Protein AF-A0A1Q7X0D9-F1 (afdb_monomer)

Nearest PDB structures (foldseek):
  6k2f-assembly1_B  TM=4.010E-01  e=4.392E+00  Entamoeba histolytica HM-1:IMSS
  8hbs-assembly1_A  TM=4.055E-01  e=7.844E+00  Aspergillus flavus NRRL3357
  6gnv-assembly1_A  TM=3.927E-01  e=5.227E+00  Leishmania major
  5me7-assembly1_A  TM=2.937E-01  e=7.402E+00  Cucumis melo

Radius of gyration: 27.96 Å; Cα contacts (8 Å, |Δi|>4): 160; chains: 1; bounding box: 67×36×70 Å

Sequence (125 aa):
MGAAPRHARPFVAIFVGMVVVCALTPLNLWPFSNWELFSRLRGPVESYWEATVEHHGRVVVDYTIGPHTACAPLLRSATVRFGPATDVRIYHVERLLSDRIGARATPPDRTLVATCTAKGVRAPS

Mean predicted aligned error: 14.94 Å

Structure (mmCIF, N/CA/C/O backbone):
data_AF-A0A1Q7X0D9-F1
#
_entry.id   AF-A0A1Q7X0D9-F1
#
loop_
_atom_site.group_PDB
_atom_site.id
_atom_site.type_symbol
_atom_site.label_atom_id
_atom_site.label_alt_id
_atom_site.label_comp_id
_atom_site.label_asym_id
_atom_site.label_entity_id
_atom_site.label_seq_id
_atom_site.pdbx_PDB_ins_code
_atom_site.Cartn_x
_atom_site.Cartn_y
_atom_site.Cartn_z
_atom_site.occupancy
_atom_site.B_iso_or_equiv
_atom_site.auth_seq_id
_atom_site.auth_comp_id
_atom_site.auth_asym_id
_atom_site.auth_atom_id
_atom_site.pdbx_PDB_model_num
ATOM 1 N N . MET A 1 1 ? 42.410 8.944 -47.462 1.00 46.16 1 MET A N 1
ATOM 2 C CA . MET A 1 1 ? 41.662 7.823 -46.852 1.00 46.16 1 MET A CA 1
ATOM 3 C C . MET A 1 1 ? 42.624 6.994 -46.014 1.00 46.16 1 MET A C 1
ATOM 5 O O . MET A 1 1 ? 43.572 6.463 -46.575 1.00 46.16 1 MET A O 1
ATOM 9 N N . GLY A 1 2 ? 42.448 6.934 -44.691 1.00 55.84 2 GLY A N 1
ATOM 10 C CA . GLY A 1 2 ? 43.293 6.094 -43.836 1.00 55.84 2 GLY A CA 1
ATOM 11 C C . GLY A 1 2 ? 43.036 4.616 -44.126 1.00 55.84 2 GLY A C 1
ATOM 12 O O . GLY A 1 2 ? 41.886 4.182 -44.107 1.00 55.84 2 GLY A O 1
ATOM 13 N N . ALA A 1 3 ? 44.084 3.855 -44.443 1.00 66.94 3 ALA A N 1
ATOM 14 C CA . ALA A 1 3 ? 43.970 2.413 -44.620 1.00 66.94 3 ALA A CA 1
ATOM 15 C C . ALA A 1 3 ? 43.496 1.786 -43.301 1.00 66.94 3 ALA A C 1
ATOM 17 O O . ALA A 1 3 ? 44.113 2.004 -42.257 1.00 66.94 3 ALA A O 1
ATOM 18 N N . ALA A 1 4 ? 42.394 1.031 -43.339 1.00 66.44 4 ALA A N 1
ATOM 19 C CA . ALA A 1 4 ? 41.900 0.333 -42.158 1.00 66.44 4 ALA A CA 1
ATOM 20 C C . ALA A 1 4 ? 43.014 -0.573 -41.593 1.00 66.44 4 ALA A C 1
ATOM 22 O O . ALA A 1 4 ? 43.678 -1.268 -42.375 1.00 66.44 4 ALA A O 1
ATOM 23 N N . PRO A 1 5 ? 43.236 -0.588 -40.264 1.00 75.25 5 PRO A N 1
ATOM 24 C CA . PRO A 1 5 ? 44.242 -1.443 -39.650 1.00 75.25 5 PRO A CA 1
ATOM 25 C C . PRO A 1 5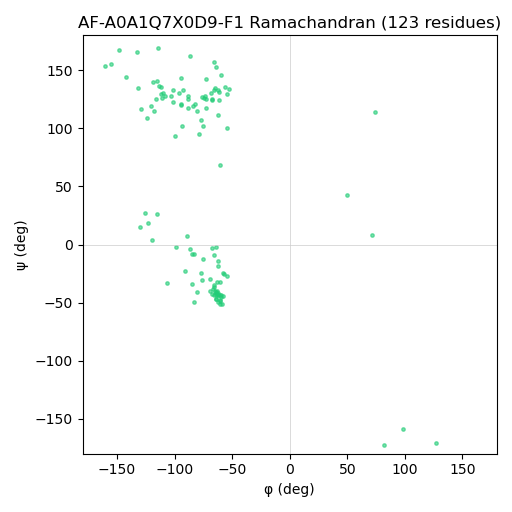 ? 44.030 -2.890 -40.091 1.00 75.25 5 PRO A C 1
ATOM 27 O O . PRO A 1 5 ? 42.907 -3.394 -40.071 1.00 75.25 5 PRO A O 1
ATOM 30 N N . ARG A 1 6 ? 45.105 -3.582 -40.478 1.00 77.75 6 ARG A N 1
ATOM 31 C CA . ARG A 1 6 ? 45.035 -4.957 -41.017 1.00 77.75 6 ARG A CA 1
ATOM 32 C C . ARG A 1 6 ? 44.357 -5.935 -40.041 1.00 77.75 6 ARG A C 1
ATOM 34 O O . ARG A 1 6 ? 43.740 -6.904 -40.468 1.00 77.75 6 ARG A O 1
ATOM 41 N N . HIS A 1 7 ? 44.406 -5.624 -38.745 1.00 77.12 7 HIS A N 1
ATOM 42 C CA . HIS A 1 7 ? 43.788 -6.386 -37.657 1.00 77.12 7 HIS A CA 1
ATOM 43 C C . HIS A 1 7 ? 42.309 -6.050 -37.395 1.00 77.12 7 HIS A C 1
ATOM 45 O O . HIS A 1 7 ? 41.652 -6.767 -36.646 1.00 77.12 7 HIS A O 1
ATOM 51 N N . ALA A 1 8 ? 41.748 -5.012 -38.024 1.00 82.38 8 ALA A N 1
ATOM 52 C CA . ALA A 1 8 ? 40.351 -4.629 -37.817 1.00 82.38 8 ALA A CA 1
ATOM 53 C C . ALA A 1 8 ? 39.381 -5.689 -38.361 1.00 82.38 8 ALA A C 1
ATOM 55 O O . ALA A 1 8 ? 38.421 -6.058 -37.695 1.00 82.38 8 ALA A O 1
ATOM 56 N N . ARG A 1 9 ? 39.659 -6.229 -39.554 1.00 83.00 9 ARG A N 1
ATOM 57 C CA . ARG A 1 9 ? 38.828 -7.271 -40.179 1.00 83.00 9 ARG A CA 1
ATOM 58 C C . ARG A 1 9 ? 38.724 -8.553 -39.340 1.00 83.00 9 ARG A C 1
ATOM 60 O O . ARG A 1 9 ? 37.595 -8.969 -39.090 1.00 83.00 9 ARG A O 1
ATOM 67 N N . PRO A 1 10 ? 39.829 -9.170 -38.875 1.00 89.62 10 PRO A N 1
ATOM 68 C CA . PRO A 1 10 ? 39.725 -10.364 -38.041 1.00 89.62 10 PRO A CA 1
ATOM 69 C C . PRO A 1 10 ? 39.081 -10.071 -36.682 1.00 89.62 10 PRO A C 1
ATOM 71 O O . PRO A 1 10 ? 38.285 -10.880 -36.221 1.00 89.62 10 PRO A O 1
ATOM 74 N N . PHE A 1 11 ? 39.336 -8.907 -36.073 1.00 88.12 11 PHE A N 1
ATOM 75 C CA . PHE A 1 11 ? 38.675 -8.519 -34.823 1.00 88.12 11 PHE A CA 1
ATOM 76 C C . PHE A 1 11 ? 37.152 -8.427 -34.979 1.00 88.12 11 PHE A C 1
ATOM 78 O O . PHE A 1 11 ? 36.415 -9.020 -34.196 1.00 88.12 11 PHE A O 1
ATOM 85 N N . VAL A 1 12 ? 36.676 -7.737 -36.023 1.00 89.75 12 VAL A N 1
ATOM 86 C CA . VAL A 1 12 ? 35.239 -7.617 -36.309 1.00 89.75 12 VAL A CA 1
ATOM 87 C C . VAL A 1 12 ? 34.630 -8.985 -36.604 1.00 89.75 12 VAL A C 1
ATOM 89 O O . VAL A 1 12 ? 33.555 -9.286 -36.098 1.00 89.75 12 VAL A O 1
ATOM 92 N N . ALA A 1 13 ? 35.318 -9.837 -37.368 1.00 92.56 13 ALA A N 1
ATOM 93 C CA . ALA A 1 13 ? 34.837 -11.183 -37.664 1.00 92.56 13 ALA A CA 1
ATOM 94 C C . ALA A 1 13 ? 34.697 -12.044 -36.395 1.00 92.56 13 ALA A C 1
ATOM 96 O O . ALA A 1 13 ? 33.675 -12.702 -36.222 1.00 92.56 13 ALA A O 1
ATOM 97 N N . ILE A 1 14 ? 35.680 -11.998 -35.487 1.00 93.38 14 ILE A N 1
ATOM 98 C CA . ILE A 1 14 ? 35.628 -12.704 -34.197 1.00 93.38 14 ILE A CA 1
ATOM 99 C C . ILE A 1 14 ? 34.493 -12.155 -33.330 1.00 93.38 14 ILE A C 1
ATOM 101 O O . ILE A 1 14 ? 33.703 -12.931 -32.798 1.00 93.38 14 ILE A O 1
ATOM 105 N N . PHE A 1 15 ? 34.380 -10.830 -33.220 1.00 86.94 15 PHE A N 1
ATOM 106 C CA . PHE A 1 15 ? 33.335 -10.178 -32.435 1.00 86.94 15 PHE A CA 1
ATOM 107 C C . PHE A 1 15 ? 31.938 -10.562 -32.937 1.00 86.94 15 PHE A C 1
ATOM 109 O O . PHE A 1 15 ? 31.113 -11.036 -32.162 1.00 86.94 15 PHE A O 1
ATOM 116 N N . VAL A 1 16 ? 31.686 -10.434 -34.243 1.00 90.81 16 VAL A N 1
ATOM 117 C CA . VAL A 1 16 ? 30.396 -10.795 -34.849 1.00 90.81 16 VAL A CA 1
ATOM 118 C C . VAL A 1 16 ? 30.124 -12.293 -34.713 1.00 90.81 16 VAL A C 1
ATOM 120 O O . VAL A 1 16 ? 29.011 -12.675 -34.359 1.00 90.81 16 VAL A O 1
ATOM 123 N N . GLY A 1 17 ? 31.130 -13.145 -34.931 1.00 90.69 17 GLY A N 1
ATOM 124 C CA . GLY A 1 17 ? 31.004 -14.590 -34.744 1.00 90.69 17 GLY A CA 1
ATOM 125 C C . GLY A 1 17 ? 30.595 -14.956 -33.316 1.00 90.69 17 GLY A C 1
ATOM 126 O O . GLY A 1 17 ? 29.673 -15.745 -33.128 1.00 90.69 17 GLY A O 1
ATOM 127 N N . MET A 1 18 ? 31.209 -14.323 -32.313 1.00 85.38 18 MET A N 1
ATOM 128 C CA . MET A 1 18 ? 30.847 -14.508 -30.907 1.00 85.38 18 MET A CA 1
ATOM 129 C C . MET A 1 18 ? 29.402 -14.069 -30.628 1.00 85.38 18 MET A C 1
ATOM 131 O O . MET A 1 18 ? 28.669 -14.806 -29.975 1.00 85.38 18 MET A O 1
ATOM 135 N N . VAL A 1 19 ? 28.959 -12.928 -31.173 1.00 81.94 19 VAL A N 1
ATOM 136 C CA . VAL A 1 19 ? 27.565 -12.459 -31.039 1.00 81.94 19 VAL A CA 1
ATOM 137 C C . VAL A 1 19 ? 26.573 -13.465 -31.628 1.00 81.94 19 VAL A C 1
ATOM 139 O O . VAL A 1 19 ? 25.575 -13.787 -30.985 1.00 81.94 19 VAL A O 1
ATOM 142 N N . VAL A 1 20 ? 26.852 -13.994 -32.823 1.00 84.12 20 VAL A N 1
ATOM 143 C CA . VAL A 1 20 ? 25.990 -14.984 -33.488 1.00 84.12 20 VAL A CA 1
ATOM 144 C C . VAL A 1 20 ? 25.927 -16.286 -32.691 1.00 84.12 20 VAL A C 1
ATOM 146 O O . VAL A 1 20 ? 24.840 -16.821 -32.490 1.00 84.12 20 VAL A O 1
ATOM 149 N N . VAL A 1 21 ? 27.062 -16.777 -32.186 1.00 82.69 21 VAL A N 1
ATOM 150 C CA . VAL A 1 21 ? 27.096 -17.977 -31.335 1.00 82.69 21 VAL A CA 1
ATOM 151 C C . VAL A 1 21 ? 26.266 -17.763 -30.070 1.00 82.69 21 VAL A C 1
ATOM 153 O O . VAL A 1 21 ? 25.414 -18.596 -29.778 1.00 82.69 21 VAL A O 1
ATOM 156 N N . CYS A 1 22 ? 26.434 -16.633 -29.373 1.00 73.19 22 CYS A N 1
ATOM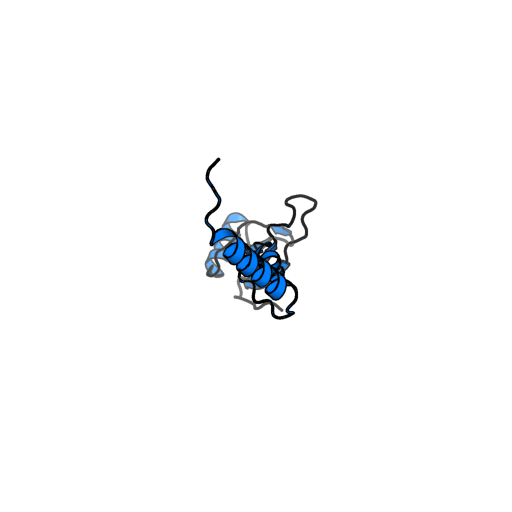 157 C CA . CYS A 1 22 ? 25.648 -16.309 -28.179 1.00 73.19 22 CYS A CA 1
ATOM 158 C C . CYS A 1 22 ? 24.138 -16.209 -28.453 1.00 73.19 22 CYS A C 1
ATOM 160 O O . CYS A 1 22 ? 23.351 -16.536 -27.570 1.00 73.19 22 CYS A O 1
ATOM 162 N N . ALA A 1 23 ? 23.729 -15.768 -29.648 1.00 68.81 23 ALA A N 1
ATOM 163 C CA . ALA A 1 23 ? 22.321 -15.685 -30.039 1.00 68.81 23 ALA A CA 1
ATOM 164 C C . ALA A 1 23 ? 21.705 -17.052 -30.387 1.00 68.81 23 ALA A C 1
ATOM 166 O O . ALA A 1 23 ? 20.505 -17.250 -30.207 1.00 68.81 23 ALA A O 1
ATOM 167 N N . LEU A 1 24 ? 22.509 -17.983 -30.909 1.00 74.12 24 LEU A N 1
ATOM 168 C CA . LEU A 1 24 ? 22.050 -19.306 -31.343 1.00 74.12 24 LEU A CA 1
ATOM 169 C C . LEU A 1 24 ? 22.141 -20.364 -30.240 1.00 74.12 24 LEU A C 1
ATOM 171 O O . LEU A 1 24 ? 21.436 -21.372 -30.297 1.00 74.12 24 LEU A O 1
ATOM 175 N N . THR A 1 25 ? 22.993 -20.166 -29.232 1.00 70.62 25 THR A N 1
ATOM 176 C CA . THR A 1 25 ? 23.038 -21.057 -28.074 1.00 70.62 25 THR A CA 1
ATOM 177 C C . THR A 1 25 ? 21.857 -20.776 -27.138 1.00 70.62 25 THR A C 1
ATOM 179 O O . THR A 1 25 ? 21.724 -19.649 -26.670 1.00 70.62 25 THR A O 1
ATOM 182 N N . PRO A 1 26 ? 21.047 -21.783 -26.760 1.00 58.38 26 PRO A N 1
ATOM 183 C CA . PRO A 1 26 ? 19.938 -21.631 -25.804 1.00 58.38 26 PRO A CA 1
ATOM 184 C C . PRO A 1 26 ? 20.403 -21.324 -24.368 1.00 58.38 26 PRO A C 1
ATOM 186 O O . PRO A 1 26 ? 19.595 -21.119 -23.463 1.00 58.38 26 PRO A O 1
ATOM 189 N N . LEU A 1 27 ? 21.718 -21.289 -24.149 1.00 58.91 27 LEU A N 1
ATOM 190 C CA . LEU A 1 27 ? 22.333 -20.748 -22.951 1.00 58.91 27 LEU A CA 1
ATOM 191 C C . LEU A 1 27 ? 22.265 -19.220 -23.056 1.00 58.91 27 LEU A C 1
ATOM 193 O O . LEU A 1 27 ? 23.056 -18.621 -23.780 1.00 58.91 27 LEU A O 1
ATOM 197 N N . ASN A 1 28 ? 21.319 -18.603 -22.341 1.00 55.00 28 ASN A N 1
ATOM 198 C CA . ASN A 1 28 ? 21.195 -17.151 -22.151 1.00 55.00 28 ASN A CA 1
ATOM 199 C C . ASN A 1 28 ? 22.447 -16.570 -21.454 1.00 55.00 28 ASN A C 1
ATOM 201 O O . ASN A 1 28 ? 22.400 -16.146 -20.303 1.00 55.00 28 ASN A O 1
ATOM 205 N N . LEU A 1 29 ? 23.592 -16.569 -22.137 1.00 56.19 29 LEU A N 1
ATOM 206 C CA . LEU A 1 29 ? 24.883 -16.098 -21.632 1.00 56.19 29 LEU A CA 1
ATOM 207 C C . LEU A 1 29 ? 25.100 -14.598 -21.892 1.00 56.19 29 LEU A C 1
ATOM 209 O O . LEU A 1 29 ? 26.192 -14.076 -21.681 1.00 56.19 29 LEU A O 1
ATOM 213 N N . TRP A 1 30 ? 24.074 -13.899 -22.386 1.00 58.41 30 TRP A N 1
ATOM 214 C CA . TRP A 1 30 ? 24.129 -12.467 -22.644 1.00 58.41 30 TRP A CA 1
ATOM 215 C C . TRP A 1 30 ? 23.825 -11.688 -21.354 1.00 58.41 30 TRP A C 1
ATOM 217 O O . TRP A 1 30 ? 22.706 -11.793 -20.843 1.00 58.41 30 TRP A O 1
ATOM 227 N N . PRO A 1 31 ? 24.746 -10.852 -20.839 1.00 53.66 31 PRO A N 1
ATOM 228 C CA . PRO A 1 31 ? 24.586 -10.194 -19.536 1.00 53.66 31 PRO A CA 1
ATOM 229 C C . PRO A 1 31 ? 23.432 -9.173 -19.481 1.00 53.66 31 PRO A C 1
ATOM 231 O O . PRO A 1 31 ? 23.080 -8.706 -18.403 1.00 53.66 31 PRO A O 1
ATOM 234 N N . PHE A 1 32 ? 22.812 -8.847 -20.623 1.00 50.78 32 PHE A N 1
ATOM 235 C CA . PHE A 1 32 ? 21.758 -7.832 -20.743 1.00 50.78 32 PHE A CA 1
ATOM 236 C C . PHE A 1 32 ? 20.494 -8.293 -21.497 1.00 50.78 32 PHE A C 1
ATOM 238 O O . PHE A 1 32 ? 19.719 -7.447 -21.923 1.00 50.78 32 PHE A O 1
ATOM 245 N N . SER A 1 33 ? 20.266 -9.596 -21.719 1.00 53.22 33 SER A N 1
ATOM 246 C CA . SER A 1 33 ? 19.135 -10.079 -22.549 1.00 53.22 33 SER A CA 1
ATOM 247 C C . SER A 1 33 ? 18.236 -11.092 -21.842 1.00 53.22 33 SER A C 1
ATOM 249 O O . SER A 1 33 ? 17.563 -11.887 -22.498 1.00 53.22 33 SER A O 1
ATOM 251 N N . ASN A 1 34 ? 18.146 -11.061 -20.512 1.00 52.53 34 ASN A N 1
ATOM 252 C CA . ASN A 1 34 ? 16.969 -11.663 -19.905 1.00 52.53 34 ASN A CA 1
ATOM 253 C C . ASN A 1 34 ? 15.824 -10.653 -20.053 1.00 52.53 34 ASN A C 1
ATOM 255 O O . ASN A 1 34 ? 15.703 -9.716 -19.266 1.00 52.53 34 ASN A O 1
ATOM 259 N N . TRP A 1 35 ? 15.012 -10.792 -21.102 1.00 54.50 35 TRP A N 1
ATOM 260 C CA . TRP A 1 35 ? 13.792 -9.991 -21.267 1.00 54.50 35 TRP A CA 1
ATOM 261 C C . TRP A 1 35 ? 12.880 -10.096 -20.033 1.00 54.50 35 TRP A C 1
ATOM 263 O O . TRP A 1 35 ? 12.195 -9.129 -19.701 1.00 54.50 35 TRP A O 1
ATOM 273 N N . GLU A 1 36 ? 12.954 -11.212 -19.297 1.00 54.75 36 GLU A N 1
ATOM 274 C CA . GLU A 1 36 ? 12.296 -11.372 -17.998 1.00 54.75 36 GLU A CA 1
ATOM 275 C C . GLU A 1 36 ? 12.812 -10.415 -16.913 1.00 54.75 36 GLU A C 1
ATOM 277 O O . GLU A 1 36 ? 12.035 -9.995 -16.058 1.00 54.75 36 GLU A O 1
ATOM 282 N N . LEU A 1 37 ? 14.096 -10.029 -16.932 1.00 51.69 37 LEU A N 1
ATOM 283 C CA . LEU A 1 37 ? 14.639 -9.076 -15.954 1.00 51.69 37 LEU A CA 1
ATOM 284 C C . LEU A 1 37 ? 14.072 -7.671 -16.189 1.00 51.69 37 LEU A C 1
ATOM 286 O O . LEU A 1 37 ? 13.701 -6.997 -15.233 1.00 51.69 37 LEU A O 1
ATOM 290 N N . PHE A 1 38 ? 13.927 -7.239 -17.445 1.00 51.72 38 PHE A N 1
ATOM 291 C CA . PHE A 1 38 ? 13.356 -5.923 -17.753 1.00 51.72 38 PHE A CA 1
ATOM 292 C C . PHE A 1 38 ? 11.832 -5.870 -17.627 1.00 51.72 38 PHE A C 1
ATOM 294 O O . PHE A 1 38 ? 11.296 -4.786 -17.410 1.00 51.72 38 PHE A O 1
ATOM 301 N N . SER A 1 39 ? 11.120 -6.993 -17.760 1.00 54.00 39 SER A N 1
ATOM 302 C CA . SER A 1 39 ? 9.671 -7.032 -17.534 1.00 54.00 39 SER A CA 1
ATOM 303 C C . SER A 1 39 ? 9.326 -7.108 -16.047 1.00 54.00 39 SER A C 1
ATOM 305 O O . SER A 1 39 ? 8.449 -6.370 -15.603 1.00 54.00 39 SER A O 1
ATOM 307 N N . ARG A 1 40 ? 10.059 -7.902 -15.251 1.00 55.19 40 ARG A N 1
ATOM 308 C CA . ARG A 1 40 ? 9.833 -7.989 -13.796 1.00 55.19 40 ARG A CA 1
ATOM 309 C C . ARG A 1 40 ? 10.214 -6.715 -13.045 1.00 55.19 40 ARG A C 1
ATOM 311 O O . ARG A 1 40 ? 9.584 -6.405 -12.044 1.00 55.19 40 ARG A O 1
ATOM 318 N N . LEU A 1 41 ? 11.194 -5.951 -13.531 1.00 52.38 41 LEU A N 1
ATOM 319 C CA . LEU A 1 41 ? 11.626 -4.701 -12.887 1.00 52.38 41 LEU A CA 1
ATOM 320 C C . LEU A 1 41 ? 10.823 -3.454 -13.312 1.00 52.38 41 LEU A C 1
ATOM 322 O O . LEU A 1 41 ? 11.084 -2.371 -12.795 1.00 52.38 41 LEU A O 1
ATOM 326 N N . ARG A 1 42 ? 9.871 -3.557 -14.256 1.00 55.69 42 ARG A N 1
ATOM 327 C CA . ARG A 1 42 ? 9.159 -2.388 -14.825 1.00 55.69 42 ARG A CA 1
ATOM 328 C C . ARG A 1 42 ? 7.779 -2.092 -14.249 1.00 55.69 42 ARG A C 1
ATOM 330 O O . ARG A 1 42 ? 7.189 -1.086 -14.633 1.00 55.69 42 ARG A O 1
ATOM 337 N N . GLY A 1 43 ? 7.274 -2.899 -13.329 1.00 55.09 43 GLY A N 1
ATOM 338 C CA . GLY A 1 43 ? 6.168 -2.472 -12.482 1.00 55.09 43 GLY A CA 1
ATOM 339 C C . GLY A 1 43 ? 6.746 -2.046 -11.148 1.00 55.09 43 GLY A C 1
ATOM 340 O O . GLY A 1 43 ? 6.946 -2.929 -10.319 1.00 55.09 43 GLY A O 1
ATOM 341 N N . PRO A 1 44 ? 7.067 -0.761 -10.908 1.00 64.81 44 PRO A N 1
ATOM 342 C CA . PRO A 1 44 ? 7.349 -0.368 -9.547 1.00 64.81 44 PRO A CA 1
ATOM 343 C C . PRO A 1 44 ? 6.045 -0.609 -8.771 1.00 64.81 44 PRO A C 1
ATOM 345 O O . PRO A 1 44 ? 4.997 -0.042 -9.078 1.00 64.81 44 PRO A O 1
ATOM 348 N N . VAL A 1 45 ? 6.074 -1.600 -7.884 1.00 73.38 45 VAL A N 1
ATOM 349 C CA . VAL A 1 45 ? 4.987 -1.857 -6.946 1.00 73.38 45 VAL A CA 1
ATOM 350 C C . VAL A 1 45 ? 5.219 -0.894 -5.799 1.00 73.38 45 VAL A C 1
ATOM 352 O O . VAL A 1 45 ? 6.290 -0.883 -5.192 1.00 73.38 45 VAL A O 1
ATOM 355 N N . GLU A 1 46 ? 4.242 -0.042 -5.547 1.00 78.81 46 GLU A N 1
ATOM 356 C CA . GLU A 1 46 ? 4.224 0.817 -4.380 1.00 78.81 46 GLU A CA 1
ATOM 357 C C . GLU A 1 46 ? 3.545 0.048 -3.245 1.00 78.81 46 GLU A C 1
ATOM 359 O O . GLU A 1 46 ? 2.380 -0.340 -3.355 1.00 78.81 46 GLU A O 1
ATOM 364 N N . SER A 1 47 ? 4.29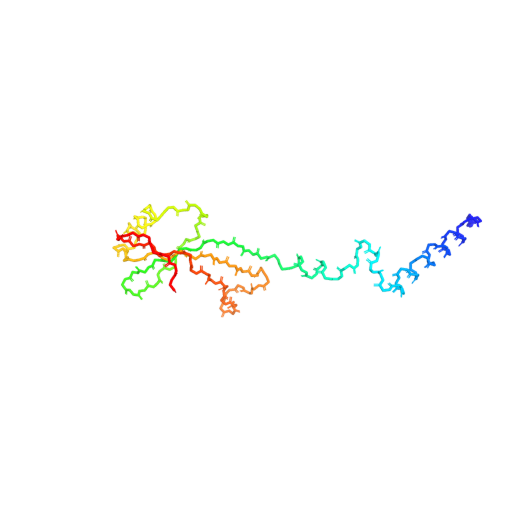8 -0.211 -2.174 1.00 84.19 47 SER A N 1
ATOM 365 C CA . SER A 1 47 ? 3.789 -0.809 -0.940 1.00 84.19 47 SER A CA 1
ATOM 366 C C . SER A 1 47 ? 3.591 0.283 0.099 1.00 84.19 47 SER A C 1
ATOM 368 O O . SER A 1 47 ? 4.545 0.987 0.452 1.00 84.19 47 SER A O 1
ATOM 370 N N . TYR A 1 48 ? 2.381 0.417 0.618 1.00 83.56 48 TYR A N 1
ATOM 371 C CA . TYR A 1 48 ? 2.084 1.415 1.633 1.00 83.56 48 TYR A CA 1
ATOM 372 C C . TYR A 1 48 ? 0.993 0.924 2.583 1.00 83.56 48 TYR A C 1
ATOM 374 O O . TYR A 1 48 ? 0.345 -0.097 2.357 1.00 83.56 48 TYR A O 1
ATOM 382 N N . TRP A 1 49 ? 0.825 1.630 3.697 1.00 84.94 49 TRP A N 1
ATOM 383 C CA . TRP A 1 49 ? -0.125 1.249 4.734 1.00 84.94 49 TRP A CA 1
ATOM 384 C C . TRP A 1 49 ? -1.278 2.239 4.767 1.00 84.94 49 TRP A C 1
ATOM 386 O O . TRP A 1 49 ? -1.056 3.446 4.849 1.00 84.94 49 TRP A O 1
ATOM 396 N N . GLU A 1 50 ? -2.505 1.732 4.750 1.00 86.12 50 GLU A N 1
ATOM 397 C CA . GLU A 1 50 ? -3.724 2.533 4.878 1.00 86.12 50 GLU A CA 1
ATOM 398 C C . GLU A 1 50 ? -4.442 2.165 6.174 1.00 86.12 50 GLU A C 1
ATOM 400 O O . GLU A 1 50 ? -4.529 0.992 6.544 1.00 86.12 50 GLU A O 1
ATOM 405 N N . ALA A 1 51 ? -5.003 3.163 6.855 1.00 84.94 51 ALA A N 1
ATOM 406 C CA . ALA A 1 51 ? -5.987 2.922 7.898 1.00 84.94 51 ALA A CA 1
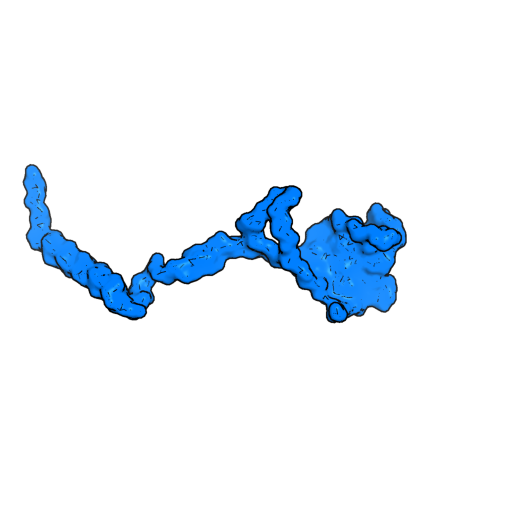ATOM 407 C C . ALA A 1 51 ? -7.351 3.429 7.440 1.00 84.94 51 ALA A C 1
ATOM 409 O O . ALA A 1 51 ? -7.480 4.537 6.930 1.00 84.94 51 ALA A O 1
ATOM 410 N N . THR A 1 52 ? -8.391 2.632 7.658 1.00 85.19 52 THR A N 1
ATOM 411 C CA . THR A 1 52 ? -9.768 3.074 7.450 1.00 85.19 52 THR A CA 1
ATOM 412 C C . THR A 1 52 ? -10.476 3.161 8.784 1.00 85.19 52 THR A C 1
ATOM 414 O O . THR A 1 52 ? -10.473 2.190 9.549 1.00 85.19 52 THR A O 1
ATOM 417 N N . VAL A 1 53 ? -11.121 4.293 9.041 1.00 83.44 53 VAL A N 1
ATOM 418 C CA . VAL A 1 53 ? -11.974 4.453 10.216 1.00 83.44 53 VAL A CA 1
ATOM 419 C C . VAL A 1 53 ? -13.407 4.182 9.833 1.00 83.44 53 VAL A C 1
ATOM 421 O O . VAL A 1 53 ? -13.925 4.747 8.870 1.00 83.44 53 VAL A O 1
ATOM 424 N N . GLU A 1 54 ? -14.055 3.336 10.618 1.00 79.69 54 GLU A N 1
ATOM 425 C CA . GLU A 1 54 ? -15.489 3.147 10.533 1.00 79.69 54 GLU A CA 1
ATOM 426 C C . GLU A 1 54 ? -16.176 4.050 11.565 1.00 79.69 54 GLU A C 1
ATOM 428 O O . GLU A 1 54 ? -15.914 3.983 12.771 1.00 79.69 54 GLU A O 1
ATOM 433 N N . HIS A 1 55 ? -17.047 4.933 11.078 1.00 71.06 55 HIS A N 1
ATOM 434 C CA . HIS A 1 55 ? -17.868 5.806 11.907 1.00 71.06 55 HIS A CA 1
ATOM 435 C C . HIS A 1 55 ? -19.329 5.692 11.463 1.00 71.06 55 HIS A C 1
ATOM 437 O O . HIS A 1 55 ? -19.665 6.006 10.323 1.00 71.06 55 HIS A O 1
ATOM 443 N N . HIS A 1 56 ? -20.201 5.197 12.349 1.00 67.31 56 HIS A N 1
ATOM 444 C CA . HIS A 1 56 ? -21.626 4.953 12.065 1.00 67.31 56 HIS A CA 1
ATOM 445 C C . HIS A 1 56 ? -21.888 4.162 10.763 1.00 67.31 56 HIS A C 1
ATOM 447 O O . HIS A 1 56 ? -22.772 4.510 9.981 1.00 67.31 56 HIS A O 1
ATOM 453 N N . GLY A 1 57 ? -21.101 3.111 10.503 1.00 67.50 57 GLY A N 1
ATOM 454 C CA . GLY A 1 57 ? -21.238 2.279 9.300 1.00 67.50 57 GLY A CA 1
ATOM 455 C C . GLY A 1 57 ? -20.786 2.959 8.002 1.00 67.50 57 GLY A C 1
ATOM 456 O O . GLY A 1 57 ? -20.989 2.416 6.917 1.00 67.50 57 GLY A O 1
ATOM 457 N N . ARG A 1 58 ? -20.171 4.146 8.085 1.00 65.50 58 ARG A N 1
ATOM 458 C CA . ARG A 1 58 ? -19.473 4.779 6.965 1.00 65.50 58 ARG A CA 1
ATOM 459 C C . ARG A 1 58 ? -17.974 4.621 7.143 1.00 65.50 58 ARG A C 1
ATOM 461 O O . ARG A 1 58 ? -17.414 4.990 8.175 1.00 65.50 58 ARG A O 1
ATOM 468 N N . VAL A 1 59 ? -17.333 4.108 6.100 1.00 70.88 59 VAL A N 1
ATOM 469 C CA . VAL A 1 59 ? -15.878 4.095 5.989 1.00 70.88 59 VAL A CA 1
ATOM 470 C C . VAL A 1 59 ? -15.436 5.503 5.604 1.00 70.88 59 VAL A C 1
ATOM 472 O O . VAL A 1 59 ? -15.655 5.942 4.475 1.00 70.88 59 VAL A O 1
ATOM 475 N N . VAL A 1 60 ? -14.848 6.224 6.556 1.00 67.19 60 VAL A N 1
ATOM 476 C CA . VAL A 1 60 ? -14.214 7.518 6.309 1.00 67.19 60 VAL A CA 1
ATOM 477 C C . VAL A 1 60 ? -12.738 7.226 6.064 1.00 67.19 60 VAL A C 1
ATOM 479 O O . VAL A 1 60 ? -11.990 6.886 6.981 1.00 67.19 60 VAL A O 1
ATOM 482 N N . VAL A 1 61 ? -12.354 7.241 4.788 1.00 67.50 61 VAL A N 1
ATOM 483 C CA . VAL A 1 61 ? -10.973 7.013 4.360 1.00 67.50 61 VAL A CA 1
ATOM 484 C C . VAL A 1 61 ? -10.213 8.312 4.541 1.00 67.50 61 VAL A C 1
ATOM 486 O O . VAL A 1 61 ? -10.494 9.288 3.853 1.00 67.50 61 VAL A O 1
ATOM 489 N N . ASP A 1 62 ? -9.243 8.313 5.437 1.00 67.56 62 ASP A N 1
ATOM 490 C CA . ASP A 1 62 ? -8.148 9.266 5.378 1.00 67.56 62 ASP A CA 1
ATOM 491 C C . ASP A 1 62 ? -6.942 8.655 6.099 1.00 67.56 62 ASP A C 1
ATOM 493 O O . ASP A 1 62 ? -7.146 7.805 6.955 1.00 67.56 62 ASP A O 1
ATOM 497 N N . TYR A 1 63 ? -5.732 9.100 5.751 1.00 68.00 63 TYR A N 1
ATOM 498 C CA . TYR A 1 63 ? -4.381 8.708 6.213 1.00 68.00 63 TYR A CA 1
ATOM 499 C C . TYR A 1 63 ? -3.754 7.371 5.758 1.00 68.00 63 TYR A C 1
ATOM 501 O O . TYR A 1 63 ? -4.071 6.265 6.202 1.00 68.00 63 TYR A O 1
ATOM 509 N N . THR A 1 64 ? -2.679 7.546 4.984 1.00 76.56 64 THR A N 1
ATOM 510 C CA . THR A 1 64 ? -1.529 6.643 4.922 1.00 76.56 64 THR A CA 1
ATOM 511 C C . THR A 1 64 ? -0.785 6.644 6.257 1.00 76.56 64 THR A C 1
ATOM 513 O O . THR A 1 64 ? -0.493 7.710 6.806 1.00 76.56 64 THR A O 1
ATOM 516 N N . ILE A 1 65 ? -0.451 5.467 6.770 1.00 81.56 65 ILE A N 1
ATOM 517 C CA . ILE A 1 65 ? 0.250 5.290 8.046 1.00 81.56 65 ILE A CA 1
ATOM 518 C C . ILE A 1 65 ? 1.649 4.692 7.830 1.00 81.56 65 ILE A C 1
ATOM 520 O O . ILE A 1 65 ? 1.995 4.253 6.737 1.00 81.56 65 ILE A O 1
ATOM 524 N N . GLY A 1 66 ? 2.475 4.677 8.877 1.00 80.94 66 GLY A N 1
ATOM 525 C CA . GLY A 1 66 ? 3.745 3.948 8.864 1.00 80.94 66 GLY A CA 1
ATOM 526 C C . GLY A 1 66 ? 3.575 2.475 9.278 1.00 80.94 66 GLY A C 1
ATOM 527 O O . GLY A 1 66 ? 2.604 2.146 9.968 1.00 80.94 66 GLY A O 1
ATOM 528 N N . PRO A 1 67 ? 4.549 1.600 8.969 1.00 73.75 67 PRO A N 1
ATOM 529 C CA . PRO A 1 67 ? 4.505 0.166 9.299 1.00 73.75 67 PRO A CA 1
ATOM 530 C C . PRO A 1 67 ? 4.454 -0.136 10.809 1.00 73.75 67 PRO A C 1
ATOM 532 O O . PRO A 1 67 ? 4.074 -1.230 11.212 1.00 73.75 67 PRO A O 1
ATOM 535 N N . HIS A 1 68 ? 4.824 0.824 11.662 1.00 79.44 68 HIS A N 1
ATOM 536 C CA . HIS A 1 68 ? 4.881 0.657 13.123 1.00 79.44 68 HIS A CA 1
A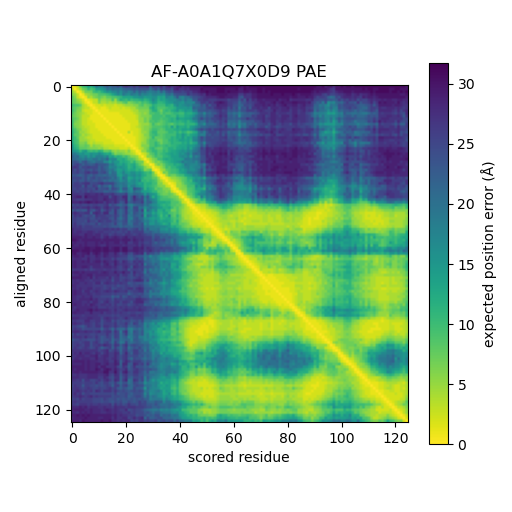TOM 537 C C . HIS A 1 68 ? 3.884 1.545 13.874 1.00 79.44 68 HIS A C 1
ATOM 539 O O . HIS A 1 68 ? 4.103 1.924 15.025 1.00 79.44 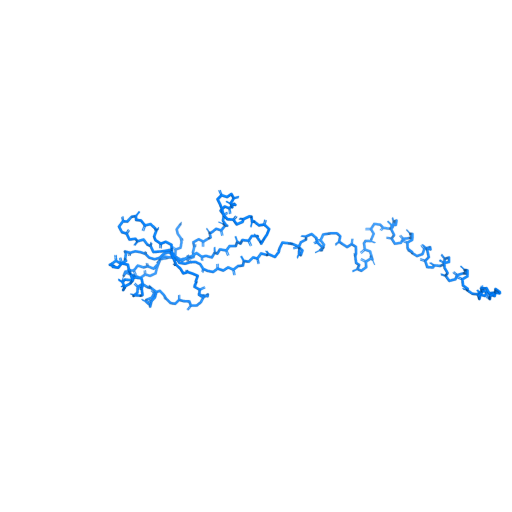68 HIS A O 1
ATOM 545 N N . THR A 1 69 ? 2.782 1.909 13.224 1.00 79.56 69 THR A N 1
ATOM 546 C CA . THR A 1 69 ? 1.770 2.765 13.846 1.00 79.56 69 THR A CA 1
ATOM 547 C C . THR A 1 69 ? 0.987 1.973 14.893 1.00 79.56 69 THR A C 1
ATOM 549 O O . THR A 1 69 ? 0.307 1.000 14.574 1.00 79.56 69 THR A O 1
ATOM 552 N N . ALA A 1 70 ? 1.072 2.377 16.161 1.00 82.88 70 ALA A N 1
ATOM 553 C CA . ALA A 1 70 ? 0.384 1.683 17.246 1.00 82.88 70 ALA A CA 1
ATOM 554 C C . ALA A 1 70 ? -1.141 1.921 17.215 1.00 82.88 70 ALA A C 1
ATOM 556 O O . ALA A 1 70 ? -1.609 3.035 16.974 1.00 82.88 70 ALA A O 1
ATOM 557 N N . CYS A 1 71 ? -1.929 0.891 17.546 1.00 81.94 71 CYS A N 1
ATOM 558 C CA . CYS A 1 71 ? -3.398 0.957 17.520 1.00 81.94 71 CYS A CA 1
ATOM 559 C C . CYS A 1 71 ? -3.991 2.018 18.465 1.00 81.94 71 CYS A C 1
ATOM 561 O O . CYS A 1 71 ? -4.919 2.728 18.090 1.00 81.94 71 CYS A O 1
ATOM 563 N N . ALA A 1 72 ? -3.485 2.131 19.696 1.00 83.44 72 ALA A N 1
ATOM 564 C CA . ALA A 1 72 ? -4.042 3.042 20.699 1.00 83.44 72 ALA A CA 1
ATOM 565 C C . ALA A 1 72 ? -3.974 4.533 20.295 1.00 83.44 72 ALA A C 1
ATOM 567 O O . ALA A 1 72 ? -5.006 5.207 20.370 1.00 83.44 72 ALA A O 1
ATOM 568 N N . PRO A 1 73 ? -2.821 5.080 19.849 1.00 86.06 73 PRO A N 1
ATOM 569 C CA . PRO A 1 73 ? -2.773 6.463 19.379 1.00 86.06 73 PRO A CA 1
ATOM 570 C C . PRO A 1 73 ? -3.597 6.675 18.105 1.00 86.06 73 PRO A C 1
ATOM 572 O O . PRO A 1 73 ? -4.236 7.716 17.994 1.00 86.06 73 PRO A O 1
ATOM 575 N N . LEU A 1 74 ? -3.654 5.688 17.203 1.00 82.06 74 LEU A N 1
ATOM 576 C CA . LEU A 1 74 ? -4.446 5.763 15.973 1.00 82.06 74 LEU A CA 1
ATOM 577 C C . LEU A 1 74 ? -5.959 5.822 16.255 1.00 82.06 74 LEU A C 1
ATOM 579 O O . LEU A 1 74 ? -6.676 6.643 15.685 1.00 82.06 74 LEU A O 1
ATOM 583 N N . LEU A 1 75 ? -6.450 4.995 17.184 1.00 83.50 75 LEU A N 1
ATOM 584 C CA . LEU A 1 75 ? -7.849 5.015 17.618 1.00 83.50 75 LEU A CA 1
ATOM 585 C C . LEU A 1 75 ? -8.192 6.339 18.315 1.00 83.50 75 LEU A C 1
ATOM 587 O O . LEU A 1 75 ? -9.256 6.913 18.085 1.00 83.50 75 LEU A O 1
ATOM 591 N N . ARG A 1 76 ? -7.270 6.867 19.132 1.00 85.12 76 ARG A N 1
ATOM 592 C CA . ARG A 1 76 ? -7.435 8.168 19.791 1.00 85.12 76 ARG A CA 1
ATOM 593 C C . ARG A 1 76 ? -7.502 9.307 18.772 1.00 85.12 76 ARG A C 1
ATOM 595 O O . ARG A 1 76 ? -8.400 10.137 18.870 1.00 85.12 76 ARG A O 1
ATOM 602 N N . SER A 1 77 ? -6.599 9.344 17.791 1.00 83.50 77 SER A N 1
ATOM 603 C CA . SER A 1 77 ? -6.601 10.383 16.754 1.00 83.50 77 SER A CA 1
ATOM 604 C C . SER A 1 77 ? -7.852 10.320 15.882 1.00 83.50 77 SER A C 1
ATOM 606 O O . SER A 1 77 ? -8.442 11.361 15.595 1.00 83.50 77 SER A O 1
ATOM 608 N N . ALA A 1 78 ? -8.297 9.112 15.521 1.00 80.56 78 ALA A N 1
ATOM 609 C CA . ALA A 1 78 ? -9.553 8.897 14.810 1.00 80.56 78 ALA A CA 1
ATOM 610 C C . ALA A 1 78 ? -10.747 9.425 15.616 1.00 80.56 78 ALA A C 1
ATOM 612 O O . ALA A 1 78 ? -11.591 10.137 15.077 1.00 80.56 78 ALA A O 1
ATOM 613 N N . THR A 1 79 ? -10.762 9.148 16.924 1.00 82.81 79 THR A N 1
ATOM 614 C CA . THR A 1 79 ? -11.833 9.588 17.825 1.00 82.81 79 THR A CA 1
ATOM 615 C C . THR A 1 79 ? -11.922 11.112 17.929 1.00 82.81 79 THR A C 1
ATOM 617 O O . THR A 1 79 ? -13.011 11.680 17.930 1.00 82.81 79 THR A O 1
ATOM 620 N N . VAL A 1 80 ? -10.773 11.794 17.986 1.00 83.06 80 VAL A N 1
ATOM 621 C CA . VAL A 1 80 ? -10.711 13.264 18.028 1.00 83.06 80 VAL A CA 1
ATOM 622 C C . VAL A 1 80 ? -11.198 13.883 16.717 1.00 83.06 80 VAL A C 1
ATOM 624 O O . VAL A 1 80 ? -11.857 14.918 16.740 1.00 83.06 80 VAL A O 1
ATOM 627 N N . ARG A 1 81 ? -10.868 13.272 15.573 1.00 78.69 81 ARG A N 1
ATOM 628 C CA . ARG A 1 81 ? -11.131 13.857 14.251 1.00 78.69 81 ARG A CA 1
ATOM 629 C C . ARG A 1 81 ? -12.540 13.568 13.728 1.00 78.69 81 ARG A C 1
ATOM 631 O O . ARG A 1 81 ? -13.110 14.421 13.056 1.00 78.69 81 ARG A O 1
ATOM 638 N N . PHE A 1 82 ? -13.095 12.397 14.036 1.00 76.75 82 PHE A N 1
ATOM 639 C CA . PHE A 1 82 ? -14.363 11.926 13.466 1.00 76.75 82 PHE A CA 1
ATOM 640 C C . PHE A 1 82 ? -15.459 11.661 14.508 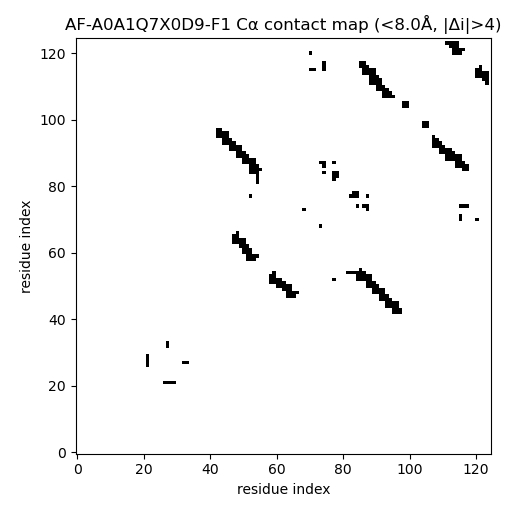1.00 76.75 82 PHE A C 1
ATOM 642 O O . PHE A 1 82 ? -16.538 11.214 14.140 1.00 76.75 82 PHE A O 1
ATOM 649 N N . GLY A 1 83 ? -15.223 11.938 15.795 1.00 76.56 83 GLY A N 1
ATOM 650 C CA . GLY A 1 83 ? -16.120 11.510 16.875 1.00 76.56 83 GLY A CA 1
ATOM 651 C C . GLY A 1 83 ? -15.861 10.052 17.271 1.00 76.56 83 GLY A C 1
ATOM 652 O O . GLY A 1 83 ? -14.885 9.474 16.803 1.00 76.56 83 GLY A O 1
ATOM 653 N N . PRO A 1 84 ? -16.677 9.428 18.141 1.00 73.69 84 PRO A N 1
ATOM 654 C CA . PRO A 1 84 ? -16.423 8.079 18.659 1.00 73.69 84 PRO A CA 1
ATOM 655 C C . PRO A 1 84 ? -16.218 7.065 17.522 1.00 73.69 84 PRO A C 1
ATOM 657 O O . PRO A 1 84 ? -17.168 6.608 16.882 1.00 73.69 84 PRO A O 1
ATOM 660 N N . ALA A 1 85 ? -14.952 6.746 17.249 1.00 69.56 85 ALA A N 1
ATOM 661 C CA . ALA A 1 85 ? -14.559 5.754 16.264 1.00 69.56 85 ALA A CA 1
ATOM 662 C C . ALA A 1 85 ? -14.848 4.379 16.862 1.00 69.56 85 ALA A C 1
ATOM 664 O O . ALA A 1 85 ? -14.425 4.083 17.981 1.00 69.56 85 ALA A O 1
ATOM 665 N N . THR A 1 86 ? -15.606 3.560 16.139 1.00 73.19 86 THR A N 1
ATOM 666 C CA . THR A 1 86 ? -15.986 2.231 16.634 1.00 73.19 86 THR A CA 1
ATOM 667 C C . THR A 1 86 ? -14.864 1.245 16.366 1.00 73.19 86 THR A C 1
ATOM 669 O O . THR A 1 86 ? -14.389 0.609 17.305 1.00 73.19 86 THR A O 1
ATOM 672 N N . ASP A 1 87 ? -14.367 1.229 15.128 1.00 84.06 87 ASP A N 1
ATOM 673 C CA . ASP A 1 87 ? -13.296 0.344 14.687 1.00 84.06 87 ASP A CA 1
ATOM 674 C C . ASP A 1 87 ? -12.345 1.064 13.712 1.00 84.06 87 ASP A C 1
ATOM 676 O O . ASP A 1 87 ? -12.757 1.885 12.887 1.00 84.06 87 ASP A O 1
ATOM 680 N N . VAL A 1 88 ? -11.053 0.739 13.796 1.00 86.19 88 VAL A N 1
ATOM 681 C CA . VAL A 1 88 ? -10.024 1.175 12.841 1.00 86.19 88 VAL A CA 1
ATOM 682 C C . VAL A 1 88 ? -9.392 -0.057 12.216 1.00 86.19 88 VAL A C 1
ATOM 684 O O . VAL A 1 88 ? -8.796 -0.873 12.914 1.00 86.19 88 VAL A O 1
ATOM 687 N N . ARG A 1 89 ? -9.503 -0.197 10.900 1.00 87.12 89 ARG A N 1
ATOM 688 C CA . ARG A 1 89 ? -8.923 -1.317 10.151 1.00 87.12 89 ARG A CA 1
ATOM 689 C C . ARG A 1 89 ? -7.637 -0.864 9.478 1.00 87.12 89 ARG A C 1
ATOM 691 O O . ARG A 1 89 ? -7.615 0.200 8.869 1.00 87.12 89 ARG A O 1
ATOM 698 N N . ILE A 1 90 ? -6.585 -1.658 9.608 1.00 87.31 90 ILE A N 1
ATOM 699 C CA . ILE A 1 90 ? -5.265 -1.401 9.038 1.00 87.31 90 ILE A CA 1
ATOM 700 C C . ILE A 1 90 ? -5.046 -2.368 7.883 1.00 87.31 90 ILE A C 1
ATOM 702 O O . ILE A 1 90 ? -5.163 -3.583 8.061 1.00 87.31 90 ILE A O 1
ATOM 706 N N . TYR A 1 91 ? -4.686 -1.821 6.729 1.00 86.56 91 TYR A N 1
ATOM 707 C CA . TYR A 1 91 ? -4.418 -2.570 5.513 1.00 86.56 91 TYR A CA 1
ATOM 708 C C . TYR A 1 91 ? -2.977 -2.369 5.066 1.00 86.56 91 TYR A C 1
ATOM 710 O O . TYR A 1 91 ? -2.451 -1.254 5.107 1.00 86.56 91 TYR A O 1
ATOM 718 N N . HIS A 1 92 ? -2.370 -3.454 4.598 1.00 86.81 92 HIS A N 1
ATOM 719 C CA . HIS A 1 92 ? -1.211 -3.390 3.724 1.00 86.81 92 HIS A CA 1
ATOM 720 C C . HIS A 1 92 ? -1.718 -3.328 2.288 1.00 86.81 92 HIS A C 1
ATOM 722 O O . HIS A 1 92 ? -2.530 -4.165 1.879 1.00 86.81 92 HIS A O 1
ATOM 728 N N . VAL A 1 93 ? -1.287 -2.307 1.558 1.00 86.56 93 VAL A N 1
ATOM 729 C CA . VAL A 1 93 ? -1.751 -2.036 0.204 1.00 86.56 93 VAL A CA 1
ATOM 730 C C . VAL A 1 93 ? -0.587 -2.181 -0.753 1.00 86.56 93 VAL A C 1
ATOM 732 O O . VAL A 1 93 ? 0.446 -1.530 -0.590 1.00 86.56 93 VAL A O 1
ATOM 735 N N . GLU A 1 94 ? -0.779 -3.028 -1.756 1.00 85.69 94 GLU A N 1
ATOM 736 C CA . GLU A 1 94 ? 0.142 -3.177 -2.871 1.00 85.69 94 GLU A CA 1
ATOM 737 C C . GLU A 1 94 ? -0.530 -2.642 -4.126 1.00 85.69 94 GLU A C 1
ATOM 739 O O . GLU A 1 94 ? -1.649 -3.020 -4.487 1.00 85.69 94 GLU A O 1
ATOM 744 N N . ARG A 1 95 ? 0.154 -1.716 -4.790 1.00 78.56 95 ARG A N 1
ATOM 745 C CA . ARG A 1 95 ? -0.357 -1.089 -6.000 1.00 78.56 95 ARG A CA 1
ATOM 746 C C . ARG A 1 95 ? 0.706 -1.088 -7.075 1.00 78.56 95 ARG A C 1
ATOM 748 O O . ARG A 1 95 ? 1.843 -0.693 -6.836 1.00 78.56 95 ARG A O 1
ATOM 755 N N . LEU A 1 96 ? 0.330 -1.458 -8.292 1.00 74.94 96 LEU A N 1
ATOM 756 C CA . LEU A 1 96 ? 1.202 -1.246 -9.437 1.00 74.94 96 LEU A CA 1
ATOM 757 C C . LEU A 1 96 ? 1.191 0.247 -9.771 1.00 74.94 96 LEU A C 1
ATOM 759 O O . LEU A 1 96 ? 0.136 0.825 -10.007 1.00 74.94 96 LEU A O 1
ATOM 763 N N . LEU A 1 97 ? 2.353 0.889 -9.881 1.00 71.00 97 LEU A N 1
ATOM 764 C CA . LEU A 1 97 ? 2.437 2.289 -10.335 1.00 71.00 97 LEU A CA 1
ATOM 765 C C . LEU A 1 97 ? 1.928 2.490 -11.774 1.00 71.00 97 LEU A C 1
ATOM 767 O O . LEU A 1 97 ? 1.664 3.615 -12.189 1.00 71.00 97 LEU A O 1
ATOM 771 N N . SER A 1 98 ? 1.756 1.403 -12.534 1.00 67.50 98 SER A N 1
ATOM 772 C CA . SER A 1 98 ? 1.076 1.430 -13.831 1.00 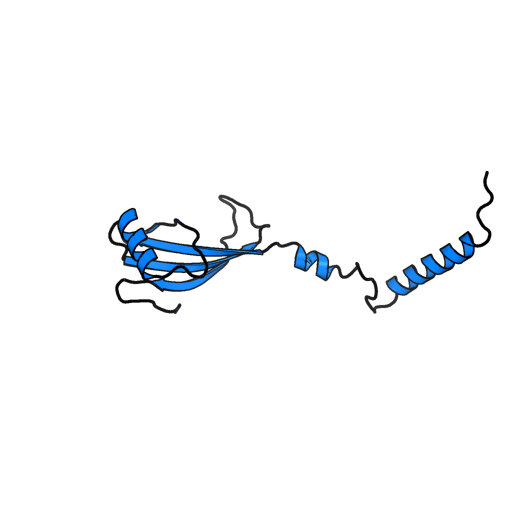67.50 98 SER A CA 1
ATOM 773 C C . SER A 1 98 ? -0.453 1.539 -13.716 1.00 67.50 98 SER A C 1
ATOM 775 O O . SER A 1 98 ? -1.112 1.783 -14.733 1.00 67.50 98 SER A O 1
ATOM 777 N N . ASP A 1 99 ? -1.037 1.340 -12.530 1.00 69.62 99 ASP A N 1
ATOM 778 C CA . ASP A 1 99 ? -2.478 1.461 -12.333 1.00 69.62 99 ASP A CA 1
ATOM 779 C C . ASP A 1 99 ? -2.912 2.913 -12.491 1.00 69.62 99 ASP A C 1
ATOM 781 O O . ASP A 1 99 ? -2.369 3.844 -11.890 1.00 69.62 99 ASP A O 1
ATOM 785 N N . ARG A 1 100 ? -3.952 3.114 -13.301 1.00 61.59 100 ARG A N 1
ATOM 786 C CA . ARG A 1 100 ? -4.488 4.448 -13.581 1.00 61.59 100 ARG A CA 1
ATOM 787 C C . ARG A 1 100 ? -4.959 5.107 -12.287 1.00 61.59 100 ARG A C 1
ATOM 789 O O . ARG A 1 100 ? -5.468 4.441 -11.394 1.00 61.59 100 ARG A O 1
ATOM 796 N N . ILE A 1 101 ? -4.806 6.424 -12.195 1.00 65.50 101 ILE A N 1
ATOM 797 C CA . ILE A 1 101 ? -5.316 7.236 -11.082 1.00 65.50 101 ILE A CA 1
ATOM 798 C C . ILE A 1 101 ? -6.695 7.793 -11.475 1.00 65.50 101 ILE A C 1
ATOM 800 O O . ILE A 1 101 ? -6.917 8.147 -12.634 1.00 65.50 101 ILE A O 1
ATOM 804 N N . GLY A 1 102 ? -7.625 7.882 -10.522 1.00 65.12 102 GLY A N 1
ATOM 805 C CA . GLY A 1 102 ? -8.949 8.488 -10.717 1.00 65.12 102 GLY A CA 1
ATOM 806 C C . GLY A 1 102 ? -10.069 7.478 -10.982 1.00 65.12 102 GLY A C 1
ATOM 807 O O . GLY A 1 102 ? -9.952 6.303 -10.655 1.00 65.12 102 GLY A O 1
ATOM 808 N N . ALA A 1 103 ? -11.176 7.922 -11.585 1.00 61.88 103 ALA A N 1
ATOM 809 C CA . ALA A 1 103 ? -12.438 7.166 -11.677 1.00 61.88 103 ALA A CA 1
ATOM 810 C C . ALA A 1 103 ? -12.391 5.846 -12.485 1.00 61.88 103 ALA A C 1
ATOM 812 O O . ALA A 1 103 ? -13.401 5.159 -12.602 1.00 61.88 103 ALA A O 1
ATOM 813 N N . ARG A 1 104 ? -11.240 5.501 -13.074 1.00 61.56 104 ARG A N 1
ATOM 814 C CA . ARG A 1 104 ? -10.995 4.241 -13.799 1.00 61.56 104 ARG A CA 1
ATOM 815 C C . ARG A 1 104 ? -9.802 3.462 -13.232 1.00 61.56 104 ARG A C 1
ATOM 817 O O . ARG A 1 104 ? -9.221 2.647 -13.945 1.00 61.56 104 ARG A O 1
ATOM 824 N N . ALA A 1 105 ? -9.389 3.772 -12.006 1.00 65.62 105 ALA A N 1
ATOM 825 C CA . ALA A 1 105 ? -8.361 3.022 -11.304 1.00 65.62 105 ALA A CA 1
ATOM 826 C C . ALA A 1 105 ? -8.856 1.602 -11.018 1.00 65.62 105 ALA A C 1
ATOM 828 O O . ALA A 1 105 ? -9.981 1.423 -10.545 1.00 65.62 105 ALA A O 1
ATOM 829 N N . THR A 1 106 ? -8.011 0.605 -11.274 1.00 65.19 106 THR A N 1
ATOM 830 C CA . THR A 1 106 ? -8.191 -0.713 -10.665 1.00 65.19 106 THR A CA 1
ATOM 831 C C . THR A 1 106 ? -8.084 -0.525 -9.149 1.00 65.19 106 THR A C 1
ATOM 833 O O . THR A 1 106 ? -7.155 0.162 -8.707 1.00 65.19 106 THR A O 1
ATOM 836 N N . PRO A 1 107 ? -9.021 -1.056 -8.344 1.00 66.88 107 PRO A N 1
ATOM 837 C CA . PRO A 1 107 ? -8.876 -1.038 -6.896 1.00 66.88 107 PRO A CA 1
ATOM 838 C C . PRO A 1 107 ? -7.531 -1.674 -6.520 1.00 66.88 107 PRO A C 1
ATOM 840 O O . PRO A 1 107 ? -7.231 -2.750 -7.040 1.00 66.88 107 PRO A O 1
ATOM 843 N N . PRO A 1 108 ? -6.710 -1.020 -5.681 1.00 71.81 108 PRO A N 1
ATOM 844 C CA . PRO A 1 108 ? -5.450 -1.607 -5.256 1.00 71.81 108 PRO A CA 1
ATOM 845 C C . PRO A 1 108 ? -5.720 -2.873 -4.443 1.00 71.81 108 PRO A C 1
ATOM 847 O O . PRO A 1 108 ? -6.779 -2.991 -3.813 1.00 71.81 108 PRO A O 1
ATOM 850 N N . ASP A 1 109 ? -4.769 -3.804 -4.445 1.00 79.75 109 ASP A N 1
ATOM 851 C CA . ASP A 1 109 ? -4.900 -5.003 -3.629 1.00 79.75 109 ASP A CA 1
ATOM 852 C C . ASP A 1 109 ? -4.682 -4.628 -2.160 1.00 79.75 109 ASP A C 1
ATOM 854 O O . ASP A 1 109 ? -3.701 -3.971 -1.800 1.00 79.75 109 ASP A O 1
ATOM 858 N N . ARG A 1 110 ? -5.651 -4.978 -1.314 1.00 85.50 110 ARG A N 1
ATOM 859 C CA . ARG A 1 110 ? -5.712 -4.557 0.087 1.00 85.50 110 ARG A CA 1
ATOM 860 C C . ARG A 1 110 ? -5.791 -5.783 0.968 1.00 85.50 110 ARG A C 1
ATOM 862 O O . ARG A 1 110 ? -6.839 -6.414 1.083 1.00 85.50 110 ARG A O 1
ATOM 869 N N . THR A 1 111 ? -4.707 -6.052 1.677 1.00 87.31 111 THR A N 1
ATOM 870 C CA . THR A 1 111 ? -4.669 -7.112 2.681 1.00 87.31 111 THR A CA 1
ATOM 871 C C . THR A 1 111 ? -4.974 -6.519 4.049 1.00 87.31 111 THR A C 1
ATOM 873 O O . THR A 1 111 ? -4.256 -5.635 4.517 1.00 87.31 111 THR A O 1
ATOM 876 N N . LEU A 1 112 ? -6.037 -6.984 4.711 1.00 87.62 112 LEU A N 1
ATOM 877 C CA . LEU A 1 112 ? -6.316 -6.603 6.097 1.00 87.62 112 LEU A CA 1
ATOM 878 C C . LEU A 1 112 ? -5.238 -7.207 7.002 1.00 87.62 112 LEU A C 1
ATOM 880 O O . LEU A 1 112 ? -5.035 -8.416 7.001 1.00 87.62 112 LEU A O 1
ATOM 884 N N . VAL A 1 113 ? -4.568 -6.369 7.788 1.00 88.62 113 VAL A N 1
ATOM 885 C CA . VAL A 1 113 ? -3.488 -6.796 8.693 1.00 88.62 113 VAL A CA 1
ATOM 886 C C . VAL A 1 113 ? -3.934 -6.769 10.145 1.00 88.62 113 VAL A C 1
ATOM 888 O O . VAL A 1 113 ? -3.491 -7.589 10.944 1.00 88.62 113 VAL A O 1
ATOM 891 N N . ALA A 1 114 ? -4.805 -5.829 10.513 1.00 87.12 114 ALA A N 1
ATOM 892 C CA . ALA A 1 114 ? -5.333 -5.747 11.866 1.00 87.12 114 ALA A CA 1
ATOM 893 C C . ALA A 1 114 ? -6.620 -4.926 11.920 1.00 87.12 114 ALA A C 1
ATOM 895 O O . ALA A 1 114 ? -6.825 -4.001 11.136 1.00 87.12 114 ALA A O 1
ATOM 896 N N . THR A 1 115 ? -7.454 -5.214 12.915 1.00 89.19 115 THR A N 1
ATOM 897 C CA . THR A 1 115 ? -8.559 -4.342 13.319 1.00 89.19 115 THR A CA 1
ATOM 898 C C . THR A 1 115 ? -8.340 -3.887 14.757 1.00 89.19 115 THR A C 1
ATOM 900 O O . THR A 1 115 ? -8.350 -4.691 15.689 1.00 89.19 115 THR A O 1
ATOM 903 N N . CYS A 1 116 ? -8.125 -2.591 14.947 1.00 87.81 116 CYS A N 1
ATOM 904 C CA . CYS A 1 116 ? -8.009 -1.952 16.247 1.00 87.81 116 CYS A CA 1
ATOM 905 C C . CYS A 1 116 ? -9.400 -1.536 16.737 1.00 87.81 116 CYS A C 1
ATOM 907 O O . CYS A 1 116 ? -10.124 -0.819 16.050 1.00 87.81 116 CYS A O 1
ATOM 909 N N . THR A 1 117 ? -9.748 -1.941 17.954 1.00 85.69 117 THR A N 1
ATOM 910 C CA . THR A 1 117 ? -11.022 -1.602 18.600 1.00 85.69 117 THR A CA 1
ATOM 911 C C . THR A 1 117 ? -10.751 -1.120 20.021 1.00 85.69 117 THR A C 1
ATOM 913 O O . THR A 1 117 ? -9.673 -1.375 20.564 1.00 85.69 117 THR A O 1
ATOM 916 N N . ALA A 1 118 ? -11.728 -0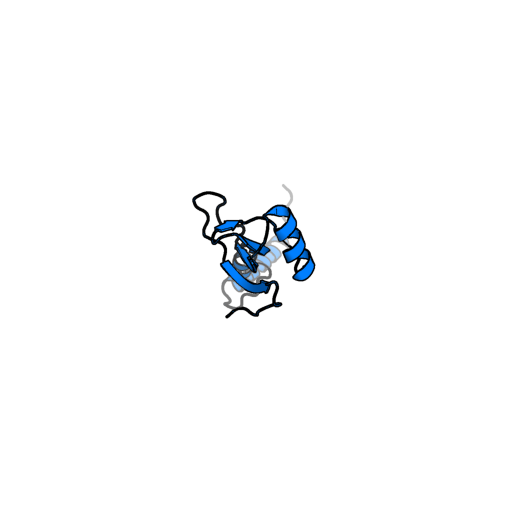.491 20.678 1.00 79.38 118 ALA A N 1
ATOM 917 C CA . ALA A 1 118 ? -11.588 -0.120 22.093 1.00 79.38 118 ALA A CA 1
ATOM 918 C C . ALA A 1 118 ? -11.297 -1.330 23.008 1.00 79.38 118 ALA A C 1
ATOM 920 O O . ALA A 1 118 ? -10.705 -1.179 24.072 1.00 79.38 118 ALA A O 1
ATOM 921 N N . LYS A 1 119 ? -11.684 -2.540 22.581 1.00 81.50 119 LYS A N 1
ATOM 922 C CA . LYS A 1 119 ? -11.453 -3.798 23.307 1.00 81.50 119 LYS A CA 1
ATOM 923 C C . LYS A 1 119 ? -10.063 -4.398 23.066 1.00 81.50 119 LYS A C 1
ATOM 925 O O . LYS A 1 119 ? -9.713 -5.371 23.723 1.00 81.50 119 LYS A O 1
ATOM 930 N N . GLY A 1 120 ? -9.289 -3.853 22.128 1.00 81.62 120 GLY A N 1
ATOM 931 C CA . GLY A 1 120 ? -7.975 -4.365 21.746 1.00 81.62 120 GLY A CA 1
ATOM 932 C C . GLY A 1 120 ? -7.831 -4.607 20.244 1.00 81.62 120 GLY A C 1
ATOM 933 O O . GLY A 1 120 ? -8.680 -4.205 19.441 1.00 81.62 120 GLY A O 1
ATOM 934 N N . VAL A 1 121 ? -6.725 -5.257 19.881 1.00 85.44 121 VAL A N 1
ATOM 935 C CA . VAL A 1 121 ? -6.339 -5.564 18.497 1.00 85.44 121 VAL A CA 1
ATOM 936 C C . VAL A 1 121 ? -6.846 -6.948 18.115 1.00 85.44 121 VAL A C 1
ATOM 938 O O . VAL A 1 121 ? -6.660 -7.904 18.864 1.00 85.44 121 VAL A O 1
ATOM 941 N N . ARG A 1 122 ? -7.471 -7.057 16.945 1.00 85.25 122 ARG A N 1
ATOM 942 C CA . ARG A 1 122 ? -7.890 -8.327 16.349 1.00 85.25 122 ARG A CA 1
ATOM 943 C C . ARG A 1 122 ? -7.097 -8.589 15.075 1.00 85.25 122 ARG A C 1
ATOM 945 O O . ARG A 1 122 ? -6.911 -7.677 14.267 1.00 85.25 122 ARG A O 1
ATOM 952 N N . ALA A 1 123 ? -6.646 -9.830 14.922 1.00 79.69 123 ALA A N 1
ATOM 953 C CA . ALA A 1 123 ? -6.054 -10.335 13.690 1.00 79.69 123 ALA A CA 1
ATOM 954 C C . ALA A 1 123 ? -7.106 -10.372 12.561 1.00 79.69 123 ALA A C 1
ATOM 956 O O . ALA A 1 123 ? -8.306 -10.390 12.860 1.00 79.69 123 ALA A O 1
ATOM 957 N N . PRO A 1 124 ? -6.685 -10.358 11.286 1.00 77.69 124 PRO A N 1
ATOM 958 C CA . PRO A 1 124 ? -7.594 -10.527 10.163 1.00 77.69 124 PRO A CA 1
ATOM 959 C C . PRO A 1 124 ? -8.245 -11.912 10.247 1.00 77.69 124 PRO A C 1
ATOM 961 O O . PRO A 1 124 ? -7.564 -12.901 10.521 1.00 77.69 124 PRO A O 1
ATOM 964 N N . SER A 1 125 ? -9.567 -11.952 10.082 1.00 58.78 125 SER A N 1
ATOM 965 C CA . SER A 1 125 ? -10.396 -13.165 10.067 1.00 58.78 125 SER A CA 1
ATOM 966 C C . SER A 1 125 ? -10.704 -13.604 8.650 1.00 58.78 125 SER A C 1
ATOM 968 O O . SER A 1 125 ? -11.033 -12.687 7.861 1.00 58.78 125 SER A O 1
#

Foldseek 3Di:
DDDDPPCPVVVVVVVVVVVVVCVPDPPVPDPPPPPVVVVVPPFPKDKWKFKWFQDPNDTDGDDTDDPPDDLPVVQVVCCVPPNNTAKMWMWTWIDGPPADDDPRGDPTDTDTAWMRGPVGIDGDD

Secondary structure (DSSP, 8-state):
-PPPPTTHHHHHHHHHHHHHHHHHSSS---TT--HHHHHHTSS-EEEEEEEEEEETTEEEEEEEE-TT--HHHHHHHHHHHHSS--EEEEEEEEEETTSPPSTTPPPPEEEEEEEEETTEEE---

pLDDT: mean 74.7, std 11.83, range [46.16, 93.38]

Solvent-accessible surface area (backbone atoms only — not comparable to full-atom values): 7569 Å² total; per-residue (Å²): 133,84,78,76,61,85,63,51,61,60,52,50,52,51,52,52,50,52,53,52,50,54,72,70,41,91,59,85,78,54,97,83,65,56,66,64,58,63,58,68,66,65,53,57,64,49,75,50,32,41,38,38,36,34,43,96,91,38,77,52,79,62,57,78,51,63,101,80,66,56,55,68,64,52,52,51,53,43,25,73,76,73,40,83,52,61,40,38,38,33,27,46,31,48,33,53,68,81,53,53,82,66,103,75,34,70,81,63,50,69,45,67,61,33,36,32,38,94,91,45,78,38,72,65,128